Protein AF-A0A4Q9LDU3-F1 (afdb_monomer_lite)

Organism: NCBI:txid148818

Radius of gyration: 17.43 Å; chains: 1; bounding box: 39×22×49 Å

pLDDT: mean 93.11, std 4.86, range [69.75, 98.06]

Structure (mmCIF, N/CA/C/O backbone):
data_AF-A0A4Q9LDU3-F1
#
_entry.id   AF-A0A4Q9LDU3-F1
#
loop_
_atom_site.group_PDB
_atom_site.id
_atom_site.type_symbol
_atom_site.label_atom_id
_atom_site.label_alt_id
_atom_site.label_comp_id
_atom_site.label_asym_id
_atom_site.label_entity_id
_atom_site.label_seq_id
_atom_site.pdbx_PDB_ins_code
_atom_site.Cartn_x
_atom_site.Cartn_y
_atom_site.Cartn_z
_atom_site.occupancy
_atom_site.B_iso_or_equiv
_atom_site.auth_seq_id
_atom_site.auth_comp_id
_atom_site.auth_asym_id
_atom_site.auth_atom_id
_atom_site.pdbx_PDB_model_num
ATOM 1 N N . THR A 1 1 ? -8.040 2.545 33.207 1.00 92.31 1 THR A N 1
ATOM 2 C CA . THR A 1 1 ? -7.834 1.205 33.804 1.00 92.31 1 THR A CA 1
ATOM 3 C C . THR A 1 1 ? -7.493 0.203 32.709 1.00 92.31 1 THR A C 1
ATOM 5 O O . THR A 1 1 ? -7.495 0.576 31.540 1.00 92.31 1 THR A O 1
ATOM 8 N N . ILE A 1 2 ? -7.183 -1.053 33.055 1.00 96.19 2 ILE A N 1
ATOM 9 C CA . ILE A 1 2 ? -7.003 -2.124 32.055 1.00 96.19 2 ILE A CA 1
ATOM 10 C C . ILE A 1 2 ? -8.290 -2.314 31.231 1.00 96.19 2 ILE A C 1
ATOM 12 O O . ILE A 1 2 ? -8.215 -2.437 30.012 1.00 96.19 2 ILE A O 1
ATOM 16 N N . ASP A 1 3 ? -9.463 -2.234 31.864 1.00 97.88 3 ASP A N 1
ATOM 17 C CA . ASP A 1 3 ? -10.754 -2.403 31.183 1.00 97.88 3 ASP A CA 1
ATOM 18 C C . ASP A 1 3 ? -11.022 -1.312 30.140 1.00 97.88 3 ASP A C 1
ATOM 20 O O . ASP A 1 3 ? -11.483 -1.596 29.038 1.00 97.88 3 ASP A O 1
ATOM 24 N N . GLU A 1 4 ? -10.674 -0.059 30.446 1.00 97.44 4 GLU A N 1
ATOM 25 C CA . GLU A 1 4 ? -10.788 1.048 29.487 1.00 97.44 4 GLU A CA 1
ATOM 26 C C . GLU A 1 4 ? -9.910 0.825 28.248 1.00 97.44 4 GLU A C 1
ATOM 28 O O . GLU A 1 4 ? -10.338 1.113 27.129 1.00 97.44 4 GLU A O 1
ATOM 33 N N . LEU A 1 5 ? -8.702 0.277 28.428 1.00 97.31 5 LEU A N 1
ATOM 34 C CA . LEU A 1 5 ? -7.815 -0.057 27.315 1.00 97.31 5 LEU A CA 1
ATOM 35 C C . LEU A 1 5 ? -8.399 -1.187 26.457 1.00 97.31 5 LEU A C 1
ATOM 37 O O . LEU A 1 5 ? -8.414 -1.065 25.232 1.00 97.31 5 LEU A O 1
ATOM 41 N N . ILE A 1 6 ? -8.904 -2.257 27.081 1.00 98.00 6 ILE A N 1
ATOM 42 C CA . ILE A 1 6 ? -9.526 -3.387 26.372 1.00 98.00 6 ILE A CA 1
ATOM 43 C C . ILE A 1 6 ? -10.724 -2.902 25.550 1.00 98.00 6 ILE A C 1
ATOM 45 O O . ILE A 1 6 ? -10.791 -3.177 24.350 1.00 98.00 6 ILE A O 1
ATOM 49 N N . ASN A 1 7 ? -11.618 -2.125 26.165 1.00 98.06 7 ASN A N 1
ATOM 50 C CA . ASN A 1 7 ? -12.793 -1.575 25.492 1.00 98.06 7 ASN A CA 1
ATOM 51 C C . ASN A 1 7 ? -12.393 -0.678 24.315 1.00 98.06 7 ASN A C 1
ATOM 53 O O . ASN A 1 7 ? -12.952 -0.800 23.230 1.00 98.06 7 ASN A O 1
ATOM 57 N N . CYS A 1 8 ? -11.375 0.173 24.485 1.00 97.75 8 CYS A N 1
ATOM 58 C CA . CYS A 1 8 ? -10.864 1.027 23.411 1.00 97.75 8 CYS A CA 1
ATOM 59 C C . CYS A 1 8 ? -10.323 0.212 22.220 1.00 97.75 8 CYS A C 1
ATOM 61 O O . CYS A 1 8 ? -10.618 0.516 21.059 1.00 97.75 8 CYS A O 1
ATOM 63 N N . VAL A 1 9 ? -9.562 -0.854 22.482 1.00 97.50 9 VAL A N 1
ATOM 64 C CA . VAL A 1 9 ? -9.027 -1.733 21.428 1.00 97.50 9 VAL A CA 1
ATOM 65 C C . VAL A 1 9 ? -10.152 -2.471 20.699 1.00 97.50 9 VAL A C 1
ATOM 67 O O . VAL A 1 9 ? -10.165 -2.515 19.470 1.00 97.50 9 VAL A O 1
ATOM 70 N N . GLN A 1 10 ? -11.130 -3.012 21.426 1.00 98.00 10 GLN A N 1
ATOM 71 C CA . GLN A 1 10 ? -12.283 -3.673 20.811 1.00 98.00 10 GLN A CA 1
ATOM 72 C C . GLN A 1 10 ? -13.094 -2.695 19.957 1.00 98.00 10 GLN A C 1
ATOM 74 O O . GLN A 1 10 ? -13.420 -2.997 18.810 1.00 98.00 10 GLN A O 1
ATOM 79 N N . ASP A 1 11 ? -13.371 -1.500 20.467 1.00 97.75 11 ASP A N 1
ATOM 80 C CA . ASP A 1 11 ? -14.083 -0.455 19.737 1.00 97.75 11 ASP A CA 1
ATOM 81 C C . ASP A 1 11 ? -13.368 -0.058 18.447 1.00 97.75 11 ASP A C 1
ATOM 83 O O . ASP A 1 11 ? -13.993 0.075 17.394 1.00 97.75 11 ASP A O 1
ATOM 87 N N . THR A 1 12 ? -12.054 0.157 18.518 1.00 95.44 12 THR A N 1
ATOM 88 C CA . THR A 1 12 ? -11.251 0.533 17.348 1.00 95.44 12 THR A CA 1
ATOM 89 C C . THR A 1 12 ? -11.202 -0.587 16.318 1.00 95.44 12 THR A C 1
ATOM 91 O O . THR A 1 12 ? -11.324 -0.301 15.127 1.00 95.44 12 THR A O 1
ATOM 94 N N . PHE A 1 13 ? -11.123 -1.846 16.755 1.00 94.12 13 PHE A N 1
ATOM 95 C CA . PHE A 1 13 ? -11.212 -3.006 15.873 1.00 94.12 13 PHE A CA 1
ATOM 96 C C . PHE A 1 13 ? -12.551 -3.048 15.120 1.00 94.12 13 PHE A C 1
ATOM 98 O O . PHE A 1 13 ? -12.556 -3.125 13.894 1.00 94.12 13 PHE A O 1
ATOM 105 N N . HIS A 1 14 ? -13.684 -2.908 15.815 1.00 95.38 14 HIS A N 1
ATOM 106 C CA . HIS A 1 14 ? -15.007 -2.926 15.175 1.00 95.38 14 HIS A CA 1
ATOM 107 C C . HIS A 1 14 ? -15.267 -1.702 14.282 1.00 95.38 14 HIS A C 1
ATOM 109 O O . HIS A 1 14 ? -15.976 -1.799 13.281 1.00 95.38 14 HIS A O 1
ATOM 115 N N . LYS A 1 15 ? -14.692 -0.538 14.616 1.00 96.19 15 LYS A N 1
ATOM 116 C CA . LYS A 1 15 ? -14.796 0.689 13.804 1.00 96.19 15 LYS A CA 1
ATOM 117 C C . LYS A 1 15 ? -13.893 0.654 12.564 1.00 96.19 15 LYS A C 1
ATOM 119 O O . LYS A 1 15 ? -14.099 1.452 11.641 1.00 96.19 15 LYS A O 1
ATOM 124 N N . LEU A 1 16 ? -12.893 -0.230 12.517 1.00 94.94 16 LEU A N 1
ATOM 125 C CA . LEU A 1 16 ? -11.967 -0.326 11.394 1.00 94.94 16 LEU A CA 1
ATOM 126 C C . LEU A 1 16 ? -12.683 -0.857 10.147 1.00 94.94 16 LEU A C 1
ATOM 128 O O . LEU A 1 16 ? -13.166 -1.983 10.090 1.00 94.94 16 LEU A O 1
ATOM 132 N N . LYS A 1 17 ? -12.723 -0.036 9.097 1.00 93.94 17 LYS A N 1
ATOM 133 C CA . LYS A 1 17 ? -13.361 -0.403 7.828 1.00 93.94 17 LYS A CA 1
ATOM 134 C C . LYS A 1 17 ? -12.478 -1.383 7.055 1.00 93.94 17 LYS A C 1
ATOM 136 O O . LYS A 1 17 ? -11.298 -1.101 6.858 1.00 93.94 17 LYS A O 1
ATOM 141 N N . ALA A 1 18 ? -13.064 -2.442 6.493 1.00 90.25 18 ALA A N 1
ATOM 142 C CA . ALA A 1 18 ? -12.358 -3.379 5.606 1.00 90.25 18 ALA A CA 1
ATOM 143 C C . ALA A 1 18 ? -11.620 -2.662 4.456 1.00 90.25 18 ALA A C 1
ATOM 145 O O . ALA A 1 18 ? -10.453 -2.924 4.191 1.00 90.25 18 ALA A O 1
ATOM 146 N N . ASN A 1 19 ? -12.245 -1.635 3.869 1.00 90.75 19 ASN A N 1
ATOM 147 C CA . ASN A 1 19 ? -11.616 -0.802 2.838 1.00 90.75 19 ASN A CA 1
ATOM 148 C C . ASN A 1 19 ? -10.308 -0.129 3.299 1.00 90.75 19 ASN A C 1
ATOM 150 O O . ASN A 1 19 ? -9.443 0.150 2.471 1.00 90.75 19 ASN A O 1
ATOM 154 N N . THR A 1 20 ? -10.162 0.174 4.593 1.00 91.94 20 THR A N 1
ATOM 155 C CA . THR A 1 20 ? -8.913 0.708 5.154 1.00 91.94 20 THR A CA 1
ATOM 156 C C . THR A 1 20 ? -7.817 -0.351 5.111 1.00 91.94 20 THR A C 1
ATOM 158 O O . THR A 1 20 ? -6.712 -0.040 4.673 1.00 91.94 20 THR A O 1
ATOM 161 N N . LEU A 1 21 ? -8.130 -1.595 5.489 1.00 90.62 21 LEU A N 1
ATOM 162 C CA . LEU A 1 21 ? -7.190 -2.717 5.434 1.00 90.62 21 LEU A CA 1
ATOM 163 C C . LEU A 1 21 ? -6.727 -2.982 4.001 1.00 90.62 21 LEU A C 1
ATOM 165 O O . LEU A 1 21 ? -5.525 -2.986 3.750 1.00 90.62 21 LEU A O 1
ATOM 169 N N . ASP A 1 22 ? -7.655 -3.073 3.048 1.00 90.00 22 ASP A N 1
ATOM 170 C CA . ASP A 1 22 ? -7.321 -3.228 1.628 1.00 90.00 22 ASP A CA 1
ATOM 171 C C . ASP A 1 22 ? -6.397 -2.110 1.134 1.00 90.00 22 ASP A C 1
ATOM 173 O O . ASP A 1 22 ? -5.445 -2.341 0.387 1.00 90.00 22 ASP A O 1
ATOM 177 N N . ASN A 1 23 ? -6.685 -0.867 1.538 1.00 90.94 23 ASN A N 1
ATOM 178 C CA . ASN A 1 23 ? -5.900 0.280 1.116 1.00 90.94 23 ASN A CA 1
ATOM 179 C C . ASN A 1 23 ? -4.468 0.204 1.645 1.00 90.94 23 ASN A C 1
ATOM 181 O O . ASN A 1 23 ? -3.539 0.529 0.901 1.00 90.94 23 ASN A O 1
ATOM 185 N N . VAL A 1 24 ? -4.294 -0.207 2.902 1.00 92.25 24 VAL A N 1
ATOM 186 C CA . VAL A 1 24 ? -2.980 -0.409 3.521 1.00 92.25 24 VAL A CA 1
ATOM 187 C C . VAL A 1 24 ? -2.253 -1.559 2.831 1.00 92.25 24 VAL A C 1
ATOM 189 O O . VAL A 1 24 ? -1.127 -1.366 2.380 1.00 92.25 24 VAL A O 1
ATOM 192 N N . PHE A 1 25 ? -2.912 -2.704 2.657 1.00 91.69 25 PHE A N 1
ATOM 193 C CA . PHE A 1 25 ? -2.311 -3.898 2.067 1.00 91.69 25 PHE A CA 1
ATOM 194 C C . PHE A 1 25 ? -1.860 -3.669 0.619 1.00 91.69 25 PHE A C 1
ATOM 196 O O . PHE A 1 25 ? -0.702 -3.912 0.287 1.00 91.69 25 PHE A O 1
ATOM 203 N N . THR A 1 26 ? -2.717 -3.074 -0.216 1.00 91.81 26 THR A N 1
ATOM 204 C CA . THR A 1 26 ? -2.372 -2.756 -1.614 1.00 91.81 26 THR A CA 1
ATOM 205 C C . THR A 1 26 ? -1.216 -1.750 -1.692 1.00 91.81 26 THR A C 1
ATOM 207 O O . THR A 1 26 ? -0.362 -1.834 -2.570 1.00 91.81 26 THR A O 1
ATOM 210 N N . THR A 1 27 ? -1.164 -0.783 -0.767 1.00 94.06 27 THR A N 1
ATOM 211 C CA . THR A 1 27 ? -0.055 0.188 -0.719 1.00 94.06 27 THR A CA 1
ATOM 212 C C . THR A 1 27 ? 1.245 -0.483 -0.293 1.00 94.06 27 THR A C 1
ATOM 214 O O . THR A 1 27 ? 2.280 -0.212 -0.889 1.00 94.06 27 THR A O 1
ATOM 217 N N . LEU A 1 28 ? 1.194 -1.379 0.696 1.00 95.00 28 LEU A N 1
ATOM 218 C CA . LEU A 1 28 ? 2.355 -2.142 1.144 1.00 95.00 28 LEU A CA 1
ATOM 219 C C . LEU A 1 28 ? 2.946 -2.974 -0.000 1.00 95.00 28 LEU A C 1
ATOM 221 O O . LEU A 1 28 ? 4.154 -2.938 -0.209 1.00 95.00 28 LEU A O 1
ATOM 225 N N . GLN A 1 29 ? 2.106 -3.659 -0.777 1.00 95.06 29 GLN A N 1
ATOM 226 C CA . GLN A 1 29 ? 2.557 -4.446 -1.928 1.00 95.06 29 GLN A CA 1
ATOM 227 C C . GLN A 1 29 ? 3.233 -3.575 -3.002 1.00 95.06 29 GLN A C 1
ATOM 229 O O . GLN A 1 29 ? 4.280 -3.951 -3.524 1.00 95.06 29 GLN A O 1
ATOM 234 N N . ALA A 1 30 ? 2.711 -2.376 -3.276 1.00 95.06 30 ALA A N 1
ATOM 235 C CA . ALA A 1 30 ? 3.365 -1.437 -4.193 1.00 95.06 30 ALA A CA 1
ATOM 236 C C . ALA A 1 30 ? 4.688 -0.880 -3.644 1.00 95.06 30 ALA A C 1
ATOM 238 O O . ALA A 1 30 ? 5.637 -0.656 -4.397 1.00 95.06 30 ALA A O 1
ATOM 239 N N . CYS A 1 31 ? 4.785 -0.672 -2.329 1.00 96.12 31 CYS A N 1
ATOM 240 C CA . CYS A 1 31 ? 6.052 -0.330 -1.688 1.00 96.12 31 CYS A CA 1
ATOM 241 C C . CYS A 1 31 ? 7.069 -1.472 -1.826 1.00 96.12 31 CYS A C 1
ATOM 243 O O . CYS A 1 31 ? 8.220 -1.197 -2.140 1.00 96.12 31 CYS A O 1
ATOM 245 N N . MET A 1 32 ? 6.660 -2.735 -1.659 1.00 95.75 32 MET A N 1
ATOM 246 C CA . MET A 1 32 ? 7.540 -3.893 -1.888 1.00 95.75 32 MET A CA 1
ATOM 247 C C . MET A 1 32 ? 8.073 -3.923 -3.324 1.00 95.75 32 MET A C 1
ATOM 249 O O . MET A 1 32 ? 9.259 -4.164 -3.529 1.00 95.75 32 MET A O 1
ATOM 253 N N . GLU A 1 33 ? 7.234 -3.615 -4.315 1.00 96.88 33 GLU A N 1
ATOM 254 C CA . GLU A 1 33 ? 7.700 -3.452 -5.694 1.00 96.88 33 GLU A CA 1
ATOM 255 C C . GLU A 1 33 ? 8.681 -2.289 -5.854 1.00 96.88 33 GLU A C 1
ATOM 257 O O . GLU A 1 33 ? 9.707 -2.433 -6.514 1.00 96.88 33 GLU A O 1
ATOM 262 N N . SER A 1 34 ? 8.416 -1.159 -5.200 1.00 97.19 34 SER A N 1
ATOM 263 C CA . SER A 1 34 ? 9.326 -0.011 -5.231 1.00 97.19 34 SER A CA 1
ATOM 264 C C . SER A 1 34 ? 10.697 -0.363 -4.645 1.00 97.19 34 SER A C 1
ATOM 266 O O . SER A 1 34 ? 11.706 -0.017 -5.245 1.00 97.19 34 SER A O 1
ATOM 268 N N . ILE A 1 35 ? 10.737 -1.125 -3.546 1.00 96.19 35 ILE A N 1
ATOM 269 C CA . ILE A 1 35 ? 11.974 -1.640 -2.936 1.00 96.19 35 ILE A CA 1
ATOM 270 C C . ILE A 1 35 ? 12.741 -2.529 -3.923 1.00 96.19 35 ILE A C 1
ATOM 272 O O . ILE A 1 35 ? 13.954 -2.378 -4.066 1.00 96.19 35 ILE A O 1
ATOM 276 N N . MET A 1 36 ? 12.045 -3.432 -4.625 1.00 96.06 36 MET A N 1
ATOM 277 C CA . MET A 1 36 ? 12.651 -4.272 -5.669 1.00 96.06 36 MET A CA 1
ATOM 278 C C . MET A 1 36 ? 13.262 -3.422 -6.793 1.00 96.06 36 MET A C 1
ATOM 280 O O . MET A 1 36 ? 14.368 -3.698 -7.253 1.00 96.06 36 MET A O 1
ATOM 284 N N . LEU A 1 37 ? 12.576 -2.352 -7.200 1.00 95.56 37 LEU A N 1
ATOM 285 C CA . LEU A 1 37 ? 13.050 -1.431 -8.234 1.00 95.56 37 LEU A CA 1
ATOM 286 C C . LEU A 1 37 ? 14.199 -0.525 -7.770 1.00 95.56 37 LEU A C 1
ATOM 288 O O . LEU A 1 37 ? 14.963 -0.054 -8.611 1.00 95.56 37 LEU A O 1
ATOM 292 N N . THR A 1 38 ? 14.355 -0.293 -6.466 1.00 95.38 38 THR A N 1
ATOM 293 C CA . THR A 1 38 ? 15.435 0.521 -5.884 1.00 95.38 38 THR A CA 1
ATOM 294 C C . THR A 1 38 ? 16.523 -0.312 -5.208 1.00 95.38 38 THR A C 1
ATOM 296 O O . THR A 1 38 ? 17.152 0.166 -4.267 1.00 95.38 38 THR A O 1
ATOM 299 N N . ASP A 1 39 ? 16.735 -1.552 -5.655 1.00 93.50 39 ASP A N 1
ATOM 300 C CA . ASP A 1 39 ? 17.834 -2.418 -5.200 1.00 93.50 39 ASP A CA 1
ATOM 301 C C . ASP A 1 39 ? 17.847 -2.641 -3.677 1.00 93.50 39 ASP A C 1
ATOM 303 O O . ASP A 1 39 ? 18.888 -2.630 -3.026 1.00 93.50 39 ASP A O 1
ATOM 307 N N . GLY A 1 40 ? 16.662 -2.801 -3.080 1.00 93.62 40 GLY A N 1
ATOM 308 C CA . GLY A 1 40 ? 16.505 -2.965 -1.632 1.00 93.62 40 GLY A CA 1
ATOM 309 C C . GLY A 1 40 ? 16.512 -1.651 -0.841 1.00 93.62 40 GLY A C 1
ATOM 310 O O . GLY A 1 40 ? 16.239 -1.657 0.359 1.00 93.62 40 GLY A O 1
ATOM 311 N N . GLY A 1 41 ? 16.791 -0.520 -1.492 1.00 94.62 41 GLY A N 1
ATOM 312 C CA . GLY A 1 41 ? 16.754 0.804 -0.882 1.00 94.62 41 GLY A CA 1
ATOM 313 C C . GLY A 1 41 ? 15.341 1.282 -0.528 1.00 94.62 41 GLY A C 1
ATOM 314 O O . GLY A 1 41 ? 14.333 0.712 -0.942 1.00 94.62 41 GLY A O 1
ATOM 315 N N . ASN A 1 42 ? 15.271 2.382 0.223 1.00 95.31 42 ASN A N 1
ATOM 316 C CA . ASN A 1 42 ? 14.023 3.050 0.615 1.00 95.31 42 ASN A CA 1
ATOM 317 C C . ASN A 1 42 ? 13.830 4.425 -0.051 1.00 95.31 42 ASN A C 1
ATOM 319 O O . ASN A 1 42 ? 12.906 5.164 0.292 1.00 95.31 42 ASN A O 1
ATOM 323 N N . CYS A 1 43 ? 14.693 4.769 -1.010 1.00 95.56 43 CYS A N 1
ATOM 324 C CA . CYS A 1 43 ? 14.677 6.034 -1.740 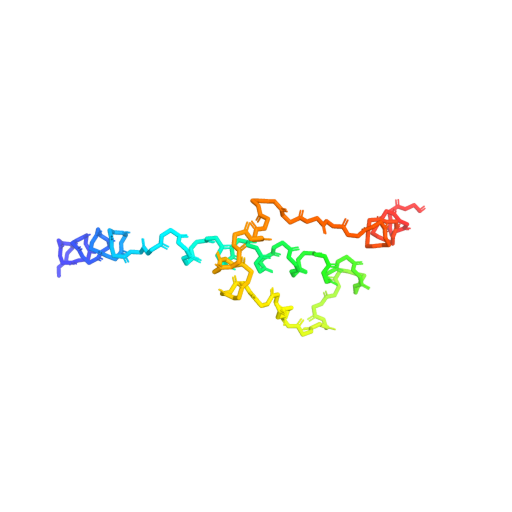1.00 95.56 43 CYS A CA 1
ATOM 325 C C . CYS A 1 43 ? 13.594 6.046 -2.833 1.00 95.56 43 CYS A C 1
ATOM 327 O O . CYS A 1 43 ? 13.886 6.237 -4.012 1.00 95.56 43 CYS A O 1
ATOM 329 N N . TYR A 1 44 ? 12.335 5.848 -2.447 1.00 95.50 44 TYR A N 1
ATOM 330 C CA . TYR A 1 44 ? 11.180 5.914 -3.339 1.00 95.50 44 TYR A CA 1
ATOM 331 C C . TYR A 1 44 ? 10.046 6.731 -2.716 1.00 95.50 44 TYR A C 1
ATOM 333 O O . TYR A 1 44 ? 9.915 6.865 -1.500 1.00 95.50 44 TYR A O 1
ATOM 341 N N . LYS A 1 45 ? 9.192 7.293 -3.573 1.00 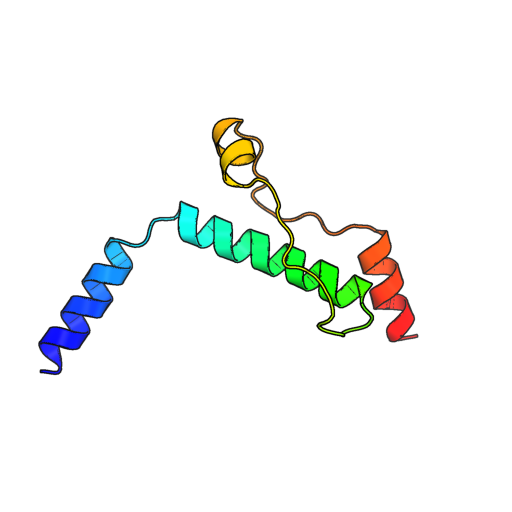96.00 45 LYS A N 1
ATOM 342 C CA . LYS A 1 45 ? 7.947 7.931 -3.133 1.00 96.00 45 LYS A CA 1
ATOM 343 C C . LYS A 1 45 ? 6.891 6.857 -2.912 1.00 96.00 45 LYS A C 1
ATOM 345 O O . LYS A 1 45 ? 6.805 5.918 -3.698 1.00 96.00 45 LYS A O 1
ATOM 350 N N . ILE A 1 46 ? 6.051 7.023 -1.891 1.00 94.94 46 ILE A N 1
ATOM 351 C CA . ILE A 1 46 ? 4.926 6.112 -1.648 1.00 94.94 46 ILE A CA 1
ATOM 352 C C . ILE A 1 46 ? 4.027 6.072 -2.901 1.00 94.94 46 ILE A C 1
ATOM 354 O O . ILE A 1 46 ? 3.546 7.127 -3.329 1.00 94.94 46 ILE A O 1
ATOM 358 N N . PRO A 1 47 ? 3.765 4.890 -3.493 1.00 93.75 47 PRO A N 1
ATOM 359 C CA . PRO A 1 47 ? 2.968 4.796 -4.713 1.00 93.75 47 PRO A CA 1
ATOM 360 C C . PRO A 1 47 ? 1.505 5.227 -4.522 1.00 93.75 47 PRO A C 1
ATOM 362 O O . PRO A 1 47 ? 0.759 4.694 -3.691 1.00 93.75 47 PRO A O 1
ATOM 365 N N . HIS A 1 48 ? 1.045 6.165 -5.352 1.00 92.75 48 HIS A N 1
ATOM 366 C CA . HIS A 1 48 ? -0.343 6.636 -5.363 1.00 92.75 48 HIS A CA 1
ATOM 367 C C . HIS A 1 48 ? -1.201 5.853 -6.370 1.00 92.75 48 HIS A C 1
ATOM 369 O O . HIS A 1 48 ? -1.398 6.261 -7.508 1.00 92.75 48 HIS A O 1
ATOM 375 N N . LEU A 1 49 ? -1.788 4.739 -5.926 1.00 91.06 49 LEU A N 1
ATOM 376 C CA . LEU A 1 49 ? -2.524 3.799 -6.794 1.00 91.06 49 LEU A CA 1
ATOM 377 C C . LEU A 1 49 ? -3.980 4.191 -7.122 1.00 91.06 49 LEU A C 1
ATOM 379 O O . LEU A 1 49 ? -4.751 3.359 -7.585 1.00 91.06 49 LEU A O 1
ATOM 383 N N . SER A 1 50 ? -4.419 5.416 -6.812 1.00 92.81 50 SER A N 1
ATOM 384 C CA . SER A 1 50 ? -5.815 5.855 -7.035 1.00 92.81 50 SER A CA 1
ATOM 385 C C . SER A 1 50 ? -6.889 4.879 -6.504 1.00 92.81 50 SER A C 1
ATOM 387 O O . SER A 1 50 ? -7.972 4.750 -7.075 1.00 92.81 50 SER A O 1
ATOM 389 N N . LYS A 1 51 ? -6.606 4.204 -5.379 1.00 92.12 51 LYS A N 1
ATO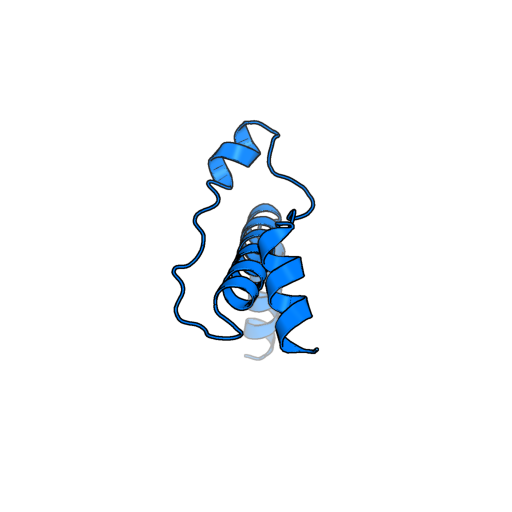M 390 C CA . LYS A 1 51 ? -7.397 3.078 -4.839 1.00 92.12 51 LYS A CA 1
ATOM 391 C C . LYS A 1 51 ? -8.885 3.396 -4.679 1.00 92.12 51 LYS A C 1
ATOM 393 O O . LYS A 1 51 ? -9.737 2.585 -5.022 1.00 92.12 51 LYS A O 1
ATOM 398 N N . GLY A 1 52 ? -9.206 4.607 -4.215 1.00 91.38 52 G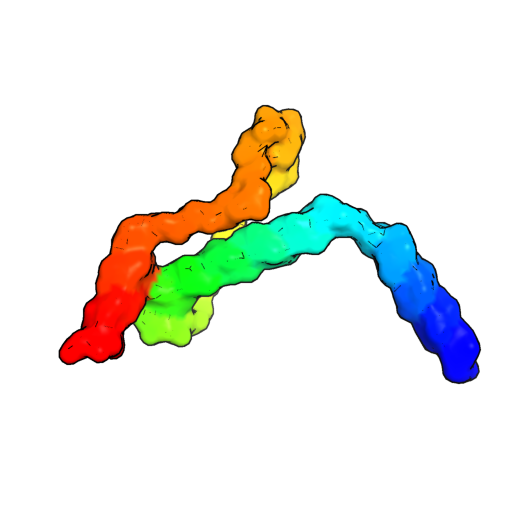LY A N 1
ATOM 399 C CA . GLY A 1 52 ? -10.591 5.060 -4.070 1.00 91.38 52 GLY A CA 1
ATOM 400 C C . GLY A 1 52 ? -11.340 5.179 -5.402 1.00 91.38 52 GLY A C 1
ATOM 401 O O . GLY A 1 52 ? -12.517 4.842 -5.462 1.00 91.38 52 GLY A O 1
ATOM 402 N N . LYS A 1 53 ? -10.664 5.612 -6.475 1.00 93.50 53 LYS A N 1
ATOM 403 C CA . LYS A 1 53 ? -11.238 5.656 -7.828 1.00 93.50 53 LYS A CA 1
ATOM 404 C C . LYS A 1 53 ? -11.456 4.239 -8.359 1.00 93.50 53 LYS A C 1
ATOM 406 O O . LYS A 1 53 ? -12.577 3.910 -8.725 1.00 93.50 53 LYS A O 1
ATOM 411 N N . LEU A 1 54 ? -10.422 3.397 -8.310 1.00 92.69 54 LEU A N 1
ATOM 412 C CA . LEU A 1 54 ? -10.497 2.010 -8.783 1.00 92.69 54 LEU A CA 1
ATOM 413 C C . LEU A 1 54 ? -11.599 1.218 -8.075 1.00 92.69 54 LEU A C 1
ATOM 415 O O . LEU A 1 54 ? -12.330 0.477 -8.721 1.00 92.69 54 LEU A O 1
ATOM 419 N N . ARG A 1 55 ? -11.775 1.417 -6.765 1.00 92.75 55 ARG A N 1
ATOM 420 C CA . ARG A 1 55 ? -12.836 0.752 -6.003 1.00 92.75 55 ARG A CA 1
ATOM 421 C C . ARG A 1 55 ? -14.233 1.183 -6.442 1.00 92.75 55 ARG A C 1
ATOM 423 O O . ARG A 1 55 ? -15.091 0.325 -6.603 1.00 92.75 55 ARG A O 1
ATOM 430 N N . ARG A 1 56 ? -14.464 2.484 -6.662 1.00 93.75 56 ARG A N 1
ATOM 431 C CA . ARG A 1 56 ? -15.757 2.978 -7.177 1.00 93.75 56 ARG A CA 1
ATOM 432 C C . ARG A 1 56 ? -16.073 2.435 -8.568 1.00 93.75 56 ARG A C 1
ATOM 434 O O . ARG A 1 56 ? -17.235 2.230 -8.879 1.00 93.75 56 ARG A O 1
ATOM 441 N N . GLU A 1 57 ? -15.047 2.201 -9.379 1.00 95.25 57 GLU A N 1
ATOM 442 C CA . GLU A 1 57 ? -15.180 1.602 -10.710 1.00 95.25 57 GLU A CA 1
ATOM 443 C C . GLU A 1 57 ? -15.303 0.067 -10.677 1.00 95.25 57 GLU A C 1
ATOM 445 O O . GLU A 1 57 ? -15.455 -0.539 -11.731 1.00 95.25 57 GLU A O 1
ATOM 450 N N . GLY A 1 58 ? -15.203 -0.584 -9.508 1.00 90.31 58 GLY A N 1
ATOM 451 C CA . GLY A 1 58 ? -15.179 -2.051 -9.406 1.00 90.31 58 GLY A CA 1
ATOM 452 C C . GLY A 1 58 ? -13.913 -2.691 -9.993 1.00 90.31 58 GLY A C 1
ATOM 453 O O . GLY A 1 58 ? -13.906 -3.868 -10.331 1.00 90.31 58 GLY A O 1
ATOM 454 N N . ARG A 1 59 ? -12.838 -1.909 -10.142 1.00 89.44 59 ARG A N 1
ATOM 455 C CA . ARG A 1 59 ? -11.581 -2.286 -10.811 1.00 89.44 59 ARG A CA 1
ATOM 456 C C . ARG A 1 59 ? -10.392 -2.390 -9.863 1.00 89.44 59 ARG A C 1
ATOM 458 O O . ARG A 1 59 ? -9.259 -2.547 -10.315 1.00 89.44 59 ARG A O 1
ATOM 465 N N . LEU A 1 60 ? -10.611 -2.232 -8.559 1.00 87.62 60 LEU A N 1
ATOM 466 C CA . LEU A 1 60 ? -9.541 -2.457 -7.600 1.00 87.62 60 LEU A CA 1
ATOM 467 C C . LEU A 1 60 ? -9.248 -3.955 -7.550 1.00 87.62 60 LEU A C 1
ATOM 469 O O . LEU A 1 60 ? -10.134 -4.746 -7.241 1.00 87.62 60 LEU A O 1
ATOM 473 N N . LEU A 1 61 ? -8.014 -4.323 -7.875 1.00 79.19 61 LEU A N 1
ATOM 474 C CA . LEU A 1 61 ? -7.586 -5.714 -7.857 1.00 79.19 61 LEU A CA 1
ATOM 475 C C . LEU A 1 61 ? -7.597 -6.250 -6.422 1.00 79.19 61 LEU A C 1
ATOM 477 O O . LEU A 1 61 ? -7.117 -5.581 -5.509 1.00 79.19 61 LEU A O 1
ATOM 481 N N . GLU A 1 62 ? -8.069 -7.483 -6.245 1.00 78.31 62 GLU A N 1
ATOM 482 C CA . GLU A 1 62 ? -7.951 -8.208 -4.970 1.00 78.31 62 GLU A CA 1
ATOM 483 C C . GLU A 1 62 ? -6.491 -8.535 -4.626 1.00 78.31 62 GLU A C 1
ATOM 485 O O . GLU A 1 62 ? -6.137 -8.726 -3.464 1.00 78.31 62 GLU A O 1
ATOM 490 N N . LYS A 1 63 ? -5.633 -8.618 -5.649 1.00 82.75 63 LYS A N 1
ATOM 491 C CA . LYS A 1 63 ? -4.209 -8.931 -5.529 1.00 82.75 63 LYS A CA 1
ATOM 492 C C . LYS A 1 63 ? -3.401 -7.932 -6.343 1.00 82.75 63 LYS A C 1
ATOM 494 O O . LYS A 1 63 ? -3.695 -7.700 -7.515 1.00 82.75 63 LYS A O 1
ATOM 499 N N . TYR A 1 64 ? -2.367 -7.366 -5.733 1.00 89.31 64 TYR A N 1
ATOM 500 C CA . TYR A 1 64 ? -1.415 -6.518 -6.437 1.00 89.31 64 TYR A CA 1
ATOM 501 C C . TYR A 1 64 ? -0.628 -7.325 -7.477 1.00 89.31 64 TYR A C 1
ATOM 503 O O . TYR A 1 64 ? -0.154 -8.425 -7.189 1.00 89.31 64 TYR A O 1
ATOM 511 N N . VAL A 1 65 ? -0.483 -6.772 -8.681 1.00 91.38 65 VAL A N 1
ATOM 512 C CA . VAL A 1 65 ? 0.265 -7.396 -9.778 1.00 91.38 65 VAL A CA 1
ATOM 513 C C . VAL A 1 65 ? 1.628 -6.727 -9.868 1.00 91.38 65 VAL A C 1
ATOM 515 O O . VAL A 1 65 ? 1.725 -5.572 -10.269 1.00 91.38 65 VAL A O 1
ATOM 518 N N . CYS A 1 66 ? 2.668 -7.466 -9.486 1.00 93.81 66 CYS A N 1
ATOM 519 C CA . CYS A 1 66 ? 4.055 -7.036 -9.626 1.00 93.81 66 CYS A CA 1
ATOM 520 C C . CYS A 1 66 ? 4.469 -7.032 -11.105 1.00 93.81 66 CYS A C 1
ATOM 522 O O . CYS A 1 66 ? 4.133 -7.956 -11.854 1.00 93.81 66 CYS A O 1
ATOM 524 N N . SER A 1 67 ? 5.213 -6.014 -11.528 1.00 95.50 67 SER A N 1
ATOM 525 C CA . SER A 1 67 ? 5.773 -5.943 -12.870 1.00 95.50 67 SER A CA 1
ATOM 526 C C . SER A 1 67 ? 6.857 -6.999 -13.087 1.00 95.50 67 SER A C 1
ATOM 528 O O . SER A 1 67 ? 7.625 -7.374 -12.196 1.00 95.50 67 SER A O 1
ATOM 530 N N . LYS A 1 68 ? 6.957 -7.458 -14.337 1.00 96.38 68 LYS A N 1
ATOM 531 C CA . LYS A 1 68 ? 8.035 -8.356 -14.763 1.00 96.38 68 LYS A CA 1
ATOM 532 C C . LYS A 1 68 ? 9.412 -7.711 -14.571 1.00 96.38 68 LYS A C 1
ATOM 534 O O . LYS A 1 68 ? 10.358 -8.413 -14.238 1.00 96.38 68 LYS A O 1
ATOM 539 N N . GLU A 1 69 ? 9.512 -6.398 -14.772 1.00 96.12 69 GLU A N 1
ATOM 540 C CA . GLU A 1 69 ? 10.744 -5.629 -14.580 1.00 96.12 69 GLU A CA 1
ATOM 541 C C . GLU A 1 69 ? 11.235 -5.710 -13.133 1.00 96.12 69 GLU A C 1
ATOM 543 O O . GLU A 1 69 ? 12.368 -6.131 -12.908 1.00 96.12 69 GLU A O 1
ATOM 548 N N . ALA A 1 70 ? 10.371 -5.394 -12.161 1.00 96.00 70 ALA A N 1
ATOM 549 C CA . ALA A 1 70 ? 10.726 -5.454 -10.747 1.00 96.00 70 ALA A CA 1
ATOM 550 C C . ALA A 1 70 ? 11.172 -6.861 -10.330 1.00 96.00 70 ALA A C 1
ATOM 552 O O . ALA A 1 70 ? 12.168 -7.009 -9.626 1.00 96.00 70 ALA A O 1
ATOM 553 N N . TYR A 1 71 ? 10.480 -7.898 -10.813 1.00 95.38 71 TYR A N 1
ATOM 554 C CA . TYR A 1 71 ? 10.859 -9.284 -10.543 1.00 95.38 71 TYR A CA 1
ATOM 555 C C . TYR A 1 71 ? 12.231 -9.648 -11.127 1.00 95.38 71 TYR A C 1
ATOM 557 O O . TYR A 1 71 ? 13.066 -10.213 -10.424 1.00 95.38 71 TYR A O 1
ATOM 565 N N . VAL A 1 72 ? 12.472 -9.331 -12.403 1.00 96.25 72 VAL A N 1
ATOM 566 C CA . VAL A 1 72 ? 13.746 -9.640 -13.072 1.00 96.25 72 VAL A CA 1
ATOM 567 C C . VAL A 1 72 ? 14.899 -8.905 -12.396 1.00 96.25 72 VAL A C 1
ATOM 569 O O . VAL A 1 72 ? 15.917 -9.529 -12.109 1.00 96.25 72 VAL A O 1
ATOM 572 N N . LYS A 1 73 ? 14.714 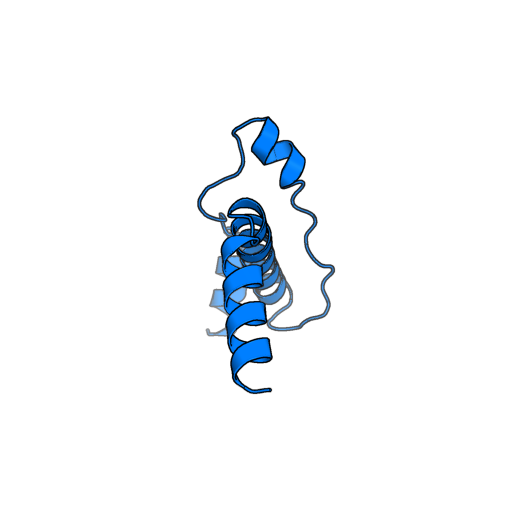-7.618 -12.085 1.00 94.81 73 LYS A N 1
ATOM 573 C CA . LYS A 1 73 ? 15.716 -6.805 -11.394 1.00 94.81 73 LYS A CA 1
ATOM 574 C C . LYS A 1 73 ? 16.021 -7.339 -9.993 1.00 94.81 73 LYS A C 1
ATOM 576 O O . LYS A 1 73 ? 17.179 -7.501 -9.632 1.00 94.81 73 LYS A O 1
ATOM 581 N N . ALA A 1 74 ? 14.994 -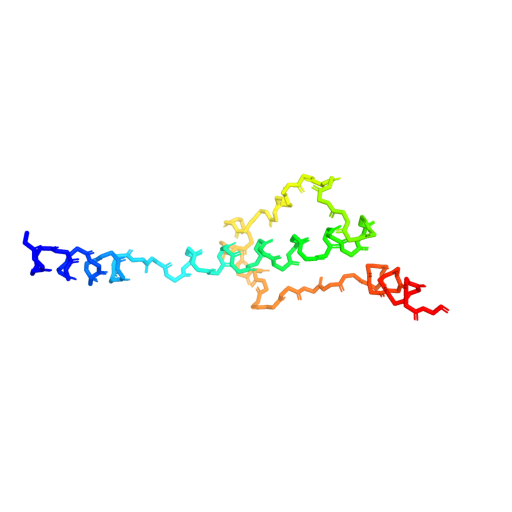7.670 -9.212 1.00 94.38 74 ALA A N 1
ATOM 582 C CA . ALA A 1 74 ? 15.208 -8.260 -7.896 1.00 94.38 74 ALA A CA 1
ATOM 583 C C . ALA A 1 74 ? 15.943 -9.603 -7.993 1.00 94.38 74 ALA A C 1
ATOM 585 O O . ALA A 1 74 ? 16.841 -9.856 -7.199 1.00 94.38 74 ALA A O 1
ATOM 586 N N . LYS A 1 75 ? 15.601 -10.447 -8.976 1.00 94.62 75 LYS A N 1
ATOM 587 C CA . LYS A 1 75 ? 16.247 -11.750 -9.187 1.00 94.62 75 LYS A CA 1
ATOM 588 C C . LYS A 1 75 ? 17.734 -11.615 -9.518 1.00 94.62 75 LYS A C 1
ATOM 590 O O . LYS A 1 75 ? 18.521 -12.367 -8.956 1.00 94.62 75 LYS A O 1
ATOM 595 N N . SER A 1 76 ? 18.118 -10.656 -10.365 1.00 92.69 76 SER A N 1
ATOM 596 C CA . SER A 1 76 ? 19.527 -10.445 -10.731 1.00 92.69 76 SER A CA 1
ATOM 597 C C . SER A 1 76 ? 20.407 -9.999 -9.564 1.00 92.69 76 SER A C 1
ATOM 599 O O . SER A 1 76 ? 21.613 -10.169 -9.631 1.00 92.69 76 SER A O 1
ATOM 601 N N . ASN A 1 77 ? 19.833 -9.455 -8.488 1.00 86.12 77 ASN A N 1
ATOM 602 C CA . ASN A 1 77 ? 20.608 -9.044 -7.311 1.00 86.12 77 ASN A CA 1
ATOM 603 C C . ASN A 1 77 ? 21.076 -10.235 -6.451 1.00 86.12 77 ASN A C 1
ATOM 605 O O . ASN A 1 77 ? 21.837 -10.039 -5.505 1.00 86.12 77 ASN A O 1
ATOM 609 N N . PHE A 1 78 ? 20.609 -11.451 -6.754 1.00 78.19 78 PHE A N 1
ATOM 610 C CA . PHE A 1 78 ? 20.964 -12.687 -6.050 1.00 78.19 78 PHE A CA 1
ATOM 611 C C . PHE A 1 78 ? 21.769 -13.673 -6.915 1.00 78.19 78 PHE A C 1
ATOM 613 O O . PHE A 1 78 ? 22.070 -14.768 -6.438 1.00 78.19 78 PHE A O 1
ATOM 620 N N . GLU A 1 79 ? 22.077 -13.313 -8.163 1.00 69.75 79 GLU A N 1
ATOM 621 C CA . GLU A 1 79 ? 22.894 -14.092 -9.110 1.00 69.75 79 GLU A CA 1
ATOM 622 C C . GLU A 1 79 ? 24.281 -13.452 -9.249 1.00 69.75 79 GLU A C 1
ATOM 624 O O . GLU A 1 79 ? 25.267 -14.221 -9.306 1.00 69.75 79 GLU A O 1
#

Secondary structure (DSSP, 8-state):
-HHHHHHHHHHHHHH--HHHHHHHHHHHHHHHHHHHHTTT---SPPP---HHHHHHTT---SS----HHHHHHHHHTT-

Foldseek 3Di:
DVVVVVVVVVVVVVVDDPLNVQVVVLQVVVQVLVCLVVVNDNPDDRDDPVQVVCVVVVNRDPDHDRDPVSVVSSVVSVD

Sequence (79 aa):
TIDELINCVQDTFHKLKANTLDNVFTTLQACMESIMLTDGGNCYKIPHLSKGKLRREGRLLEKYVCSKEAYVKAKSNFE